Protein AF-A0A847DLS0-F1 (afdb_monomer_lite)

Sequence (180 aa):
MKKNDDFAKPKLVLGESFSVFARLATYIDCYYEATVCWNPCSEKDGFAEVRYKQAGKTLCSFYIKDGSFDAVFVLDAAERVIFEGMGESISPTLRKLYDASSIEHDAKWIKINVRGDESFADVKLMLGIKRKPNGMTMTMCGLKCGKCRAYAKNAENEQEAGSLAEIWLKNYGVQIDPTL

Structure (mmCIF, N/CA/C/O backbone):
data_AF-A0A847DLS0-F1
#
_entry.id   AF-A0A847DLS0-F1
#
loop_
_atom_site.group_PDB
_atom_site.id
_atom_site.type_symbol
_atom_site.label_atom_id
_atom_site.label_alt_id
_atom_site.label_comp_id
_atom_site.label_asym_id
_atom_site.label_entity_id
_atom_site.label_seq_id
_atom_site.pdbx_PDB_ins_code
_atom_site.Cartn_x
_atom_site.Cartn_y
_atom_site.Cartn_z
_atom_site.occupancy
_atom_site.B_iso_or_equiv
_atom_site.auth_seq_id
_atom_site.auth_comp_id
_atom_site.auth_asym_id
_atom_site.auth_atom_id
_atom_site.pdbx_PDB_model_num
ATOM 1 N N . MET A 1 1 ? 15.233 15.900 -10.805 1.00 28.69 1 MET A N 1
ATOM 2 C CA . MET A 1 1 ? 15.167 14.682 -11.639 1.00 28.69 1 MET A CA 1
ATOM 3 C C . MET A 1 1 ? 16.047 13.607 -10.996 1.00 28.69 1 MET A C 1
ATOM 5 O O . MET A 1 1 ? 17.240 13.578 -11.243 1.00 28.69 1 MET A O 1
ATOM 9 N N . LYS A 1 2 ? 15.497 12.817 -10.063 1.00 30.09 2 LYS A N 1
ATOM 10 C CA . LYS A 1 2 ? 16.154 11.660 -9.421 1.00 30.09 2 LYS A CA 1
ATOM 11 C C . LYS A 1 2 ? 15.053 10.636 -9.117 1.00 30.09 2 LYS A C 1
ATOM 13 O O . LYS A 1 2 ? 14.367 10.792 -8.117 1.00 30.09 2 LYS A O 1
ATOM 18 N N . LYS A 1 3 ? 14.774 9.715 -10.044 1.00 39.72 3 LYS A N 1
ATOM 19 C CA . LYS A 1 3 ? 13.788 8.626 -9.848 1.00 39.72 3 LYS A CA 1
ATOM 20 C C . LYS A 1 3 ? 14.150 7.301 -10.548 1.00 39.72 3 LYS A C 1
ATOM 22 O O . LYS A 1 3 ? 13.479 6.312 -10.297 1.00 39.72 3 LYS A O 1
ATOM 27 N N . ASN A 1 4 ? 15.176 7.250 -11.407 1.00 38.31 4 ASN A N 1
ATOM 28 C CA . ASN A 1 4 ? 15.393 6.076 -12.269 1.00 38.31 4 ASN A CA 1
ATOM 29 C C . ASN A 1 4 ? 16.250 4.950 -11.664 1.00 38.31 4 ASN A C 1
ATOM 31 O O . ASN A 1 4 ? 16.095 3.815 -12.102 1.00 38.31 4 ASN A O 1
ATOM 35 N N . ASP A 1 5 ? 17.090 5.208 -10.657 1.00 53.44 5 ASP A N 1
ATOM 36 C CA . ASP A 1 5 ? 17.968 4.162 -10.098 1.00 53.44 5 ASP A CA 1
ATOM 37 C C . ASP A 1 5 ? 17.300 3.291 -9.021 1.00 53.44 5 ASP A C 1
ATOM 39 O O . ASP A 1 5 ? 17.728 2.159 -8.790 1.00 53.44 5 ASP A O 1
ATOM 43 N N . ASP A 1 6 ? 16.207 3.759 -8.410 1.00 61.38 6 ASP A N 1
ATOM 44 C CA . ASP A 1 6 ? 15.579 3.073 -7.271 1.00 61.38 6 ASP A CA 1
ATOM 45 C C . ASP A 1 6 ? 14.889 1.751 -7.668 1.00 61.38 6 ASP A C 1
ATOM 47 O O . ASP A 1 6 ? 14.723 0.864 -6.835 1.00 61.38 6 ASP A O 1
ATOM 51 N N . PHE A 1 7 ? 14.528 1.570 -8.948 1.00 62.47 7 PHE A N 1
ATOM 52 C CA . PHE A 1 7 ? 13.812 0.378 -9.433 1.00 62.47 7 PHE A CA 1
ATOM 53 C C . PHE A 1 7 ? 14.688 -0.661 -10.149 1.00 62.47 7 PHE A C 1
ATOM 55 O O . PHE A 1 7 ? 14.219 -1.777 -10.382 1.00 62.47 7 PHE A O 1
ATOM 62 N N . ALA A 1 8 ? 15.947 -0.351 -10.481 1.00 67.19 8 ALA A N 1
ATOM 63 C CA . ALA A 1 8 ? 16.792 -1.245 -11.282 1.00 67.19 8 ALA A CA 1
ATOM 64 C C . ALA A 1 8 ? 17.072 -2.587 -10.578 1.00 67.19 8 ALA A C 1
ATOM 66 O O . ALA A 1 8 ? 16.925 -3.652 -11.178 1.00 67.19 8 ALA A O 1
ATOM 67 N N . LYS A 1 9 ? 17.412 -2.545 -9.284 1.00 74.75 9 LYS A N 1
ATOM 68 C CA . LYS A 1 9 ? 17.643 -3.747 -8.464 1.00 74.75 9 LYS A CA 1
ATOM 69 C C . LYS A 1 9 ? 16.345 -4.504 -8.134 1.00 74.75 9 LYS A C 1
ATOM 71 O O . LYS A 1 9 ? 16.317 -5.711 -8.361 1.00 74.75 9 LYS A O 1
ATOM 76 N N . PRO A 1 10 ? 15.256 -3.844 -7.688 1.00 78.06 10 PRO A N 1
ATOM 77 C CA . PRO A 1 10 ? 13.953 -4.491 -7.523 1.00 78.06 10 PRO A CA 1
ATOM 78 C C . PRO A 1 10 ? 13.472 -5.242 -8.761 1.00 78.06 10 PRO A C 1
ATOM 80 O O . PRO A 1 10 ? 12.974 -6.352 -8.634 1.00 78.06 10 PRO A O 1
ATOM 83 N N . LYS A 1 11 ? 13.640 -4.668 -9.959 1.00 81.94 11 LYS A N 1
ATOM 84 C CA . LYS A 1 11 ? 13.216 -5.306 -11.211 1.00 81.94 11 LYS A CA 1
ATOM 85 C C . LYS A 1 11 ? 13.904 -6.644 -11.450 1.00 81.94 11 LYS A C 1
ATOM 87 O O . LYS A 1 11 ? 13.248 -7.586 -11.881 1.00 81.94 11 LYS A O 1
ATOM 92 N N . LEU A 1 12 ? 15.202 -6.723 -11.166 1.00 86.38 12 LEU A N 1
ATOM 93 C CA . LEU A 1 12 ? 15.962 -7.959 -11.316 1.00 86.38 12 LEU A CA 1
ATOM 94 C C . LEU A 1 12 ? 15.482 -9.033 -10.332 1.00 86.38 12 LEU A C 1
ATOM 96 O O . LEU A 1 12 ? 15.276 -10.170 -10.734 1.00 86.38 12 LEU A O 1
ATOM 100 N N . VAL A 1 13 ? 15.282 -8.657 -9.068 1.00 89.50 13 VAL A N 1
ATOM 101 C CA . VAL A 1 13 ? 14.907 -9.590 -7.993 1.00 89.50 13 VAL A CA 1
ATOM 102 C C . VAL A 1 13 ? 13.454 -10.059 -8.123 1.00 89.50 13 VAL A C 1
ATOM 104 O O . VAL A 1 13 ? 13.153 -11.218 -7.875 1.00 89.50 13 VAL A O 1
ATOM 107 N N . LEU A 1 14 ? 12.539 -9.176 -8.527 1.00 92.88 14 LEU A N 1
ATOM 108 C CA . LEU A 1 14 ? 11.108 -9.484 -8.583 1.00 92.88 14 LEU A CA 1
ATOM 109 C C . LEU A 1 14 ? 10.687 -10.269 -9.828 1.00 92.88 14 LEU A C 1
ATOM 111 O O . LEU A 1 14 ? 9.617 -10.875 -9.811 1.00 92.88 14 LEU A O 1
ATOM 115 N N . GLY A 1 15 ? 11.472 -10.235 -10.909 1.00 92.94 15 GLY A N 1
ATOM 116 C CA . GLY A 1 15 ? 11.107 -10.888 -12.167 1.00 92.94 15 GLY A CA 1
ATOM 117 C C . GLY A 1 15 ? 9.718 -10.457 -12.656 1.00 92.94 15 GLY A C 1
ATOM 118 O O . GLY A 1 15 ? 9.440 -9.265 -12.804 1.00 92.94 15 GLY A O 1
ATOM 119 N N . GLU A 1 16 ? 8.824 -11.422 -12.875 1.00 91.38 16 GLU A N 1
ATOM 120 C CA . GLU A 1 16 ? 7.452 -11.187 -13.358 1.00 91.38 16 GLU A CA 1
ATOM 121 C C . GLU A 1 16 ? 6.603 -10.348 -12.382 1.00 91.38 16 GLU A C 1
ATOM 123 O O . GLU A 1 16 ? 5.834 -9.474 -12.810 1.00 91.38 16 GLU A O 1
ATOM 128 N N . SER A 1 17 ? 6.834 -10.508 -11.072 1.00 94.38 17 SER A N 1
ATOM 129 C CA . SER A 1 17 ? 6.166 -9.746 -10.006 1.00 94.38 17 SER A CA 1
ATOM 130 C C . SER A 1 17 ? 6.505 -8.253 -10.022 1.00 94.38 17 SER A C 1
ATOM 132 O O . SER A 1 17 ? 5.832 -7.449 -9.370 1.00 94.38 17 SER A O 1
ATOM 134 N N . PHE A 1 18 ? 7.533 -7.834 -10.771 1.00 93.75 18 PHE A N 1
ATOM 135 C CA . PHE A 1 18 ? 7.878 -6.418 -10.894 1.00 93.75 18 PHE A CA 1
ATOM 136 C C . PHE A 1 18 ? 6.735 -5.600 -11.504 1.00 93.75 18 PHE A C 1
ATOM 138 O O . PHE A 1 18 ? 6.539 -4.444 -11.134 1.00 93.75 18 PHE A O 1
ATOM 145 N N . SER A 1 19 ? 5.967 -6.189 -12.424 1.00 90.94 19 SER A N 1
ATOM 146 C CA . SER A 1 19 ? 4.861 -5.507 -13.104 1.00 90.94 19 SER A CA 1
ATOM 147 C C . SER A 1 19 ? 3.779 -5.042 -12.118 1.00 90.94 19 SER A C 1
ATOM 149 O O . SER A 1 19 ? 3.414 -3.862 -12.097 1.00 90.94 19 SER A O 1
ATOM 151 N N . VAL A 1 20 ? 3.322 -5.939 -11.242 1.00 94.31 20 VAL A N 1
ATOM 152 C CA . VAL A 1 20 ? 2.331 -5.639 -10.203 1.00 94.31 20 VAL A CA 1
ATOM 153 C C . VAL A 1 20 ? 2.919 -4.748 -9.104 1.00 94.31 20 VAL A C 1
ATOM 155 O O . VAL A 1 20 ? 2.258 -3.799 -8.674 1.00 94.31 20 VAL A O 1
ATOM 158 N N . PHE A 1 21 ? 4.187 -4.951 -8.724 1.00 95.50 21 PHE A N 1
ATOM 159 C CA . PHE A 1 21 ? 4.905 -4.063 -7.802 1.00 95.50 21 PHE A CA 1
ATOM 160 C C . PHE A 1 21 ? 4.939 -2.619 -8.315 1.00 95.50 21 PHE A C 1
ATOM 162 O O . PHE A 1 21 ? 4.535 -1.698 -7.606 1.00 95.50 21 PHE A O 1
ATOM 169 N N . ALA A 1 22 ? 5.362 -2.411 -9.566 1.00 91.31 22 ALA A N 1
ATOM 170 C CA . ALA A 1 22 ? 5.454 -1.090 -10.176 1.00 91.31 22 ALA A CA 1
ATOM 171 C C . ALA A 1 22 ? 4.076 -0.421 -10.272 1.00 91.31 22 ALA A C 1
ATOM 173 O O . ALA A 1 22 ? 3.952 0.775 -10.000 1.00 91.31 22 ALA A O 1
ATOM 174 N N . ARG A 1 23 ? 3.021 -1.182 -10.591 1.00 92.81 23 ARG A N 1
ATOM 175 C CA . ARG A 1 23 ? 1.642 -0.669 -10.619 1.00 92.81 23 ARG A CA 1
ATOM 176 C C . ARG A 1 23 ? 1.140 -0.269 -9.234 1.00 92.81 23 ARG A C 1
ATOM 178 O O . ARG A 1 23 ? 0.481 0.761 -9.120 1.00 92.81 23 ARG A O 1
ATOM 185 N N . LEU A 1 24 ? 1.452 -1.035 -8.189 1.00 95.31 24 LEU A N 1
ATOM 186 C CA . LEU A 1 24 ? 1.084 -0.698 -6.809 1.00 95.31 24 LEU A CA 1
ATOM 187 C C . LEU A 1 24 ? 1.876 0.497 -6.280 1.00 95.31 24 LEU A C 1
ATOM 189 O O . LEU A 1 24 ? 1.278 1.411 -5.720 1.00 95.31 24 LEU A O 1
ATOM 193 N N . ALA A 1 25 ? 3.188 0.541 -6.518 1.00 92.00 25 ALA A N 1
ATOM 194 C CA . ALA A 1 25 ? 4.022 1.696 -6.195 1.00 92.00 25 ALA A CA 1
ATOM 195 C C . ALA A 1 25 ? 3.506 2.958 -6.903 1.00 92.00 25 ALA A C 1
ATOM 197 O O . ALA A 1 25 ? 3.331 3.994 -6.268 1.00 92.00 25 ALA A O 1
ATOM 198 N N . THR A 1 26 ? 3.169 2.844 -8.193 1.00 86.81 26 THR A N 1
ATOM 199 C CA . THR A 1 26 ? 2.539 3.926 -8.962 1.00 86.81 26 THR A CA 1
ATOM 200 C C . THR A 1 26 ? 1.204 4.326 -8.350 1.00 86.81 26 THR A C 1
ATOM 202 O O . THR A 1 26 ? 0.970 5.507 -8.131 1.00 86.81 26 THR A O 1
ATOM 205 N N . TYR A 1 27 ? 0.332 3.372 -8.021 1.00 89.31 27 TYR A N 1
ATOM 206 C CA . TYR A 1 27 ? -0.954 3.656 -7.386 1.00 89.31 27 TYR A CA 1
ATOM 207 C C . TYR A 1 27 ? -0.779 4.409 -6.057 1.00 89.31 27 TYR A C 1
ATOM 209 O O . TYR A 1 27 ? -1.451 5.415 -5.832 1.00 89.31 27 TYR A O 1
ATOM 217 N N . ILE A 1 28 ? 0.162 3.992 -5.208 1.00 91.69 28 ILE A N 1
ATOM 218 C CA . ILE A 1 28 ? 0.460 4.694 -3.954 1.00 91.69 28 ILE A CA 1
ATOM 219 C C . ILE A 1 28 ? 0.959 6.113 -4.244 1.00 91.69 28 ILE A C 1
ATOM 221 O O . ILE A 1 28 ? 0.415 7.072 -3.699 1.00 91.69 28 ILE A O 1
ATOM 225 N N . ASP A 1 29 ? 1.921 6.265 -5.155 1.00 86.06 29 ASP A N 1
ATOM 226 C CA . ASP A 1 29 ? 2.424 7.574 -5.577 1.00 86.06 29 ASP A CA 1
ATOM 227 C C . ASP A 1 29 ? 1.290 8.473 -6.088 1.00 86.06 29 ASP A C 1
ATOM 229 O O . ASP A 1 29 ? 1.272 9.667 -5.806 1.00 86.06 29 ASP A O 1
ATOM 233 N N . CYS A 1 30 ? 0.324 7.933 -6.819 1.00 80.00 30 CYS A N 1
ATOM 234 C CA . CYS A 1 30 ? -0.742 8.710 -7.442 1.00 80.00 30 CYS A CA 1
ATOM 235 C C . CYS A 1 30 ? -1.817 9.158 -6.445 1.00 80.00 30 CYS A C 1
ATOM 237 O O . CYS A 1 30 ? -2.236 10.316 -6.463 1.00 80.00 30 CYS A O 1
ATOM 239 N N . TYR A 1 31 ? -2.245 8.251 -5.567 1.00 86.12 31 TYR A N 1
ATOM 240 C CA . TYR A 1 31 ? -3.429 8.443 -4.727 1.00 86.12 31 TYR A CA 1
ATOM 241 C C . TYR A 1 31 ? -3.104 8.760 -3.268 1.00 86.12 31 TYR A C 1
ATOM 243 O O . TYR A 1 31 ? -4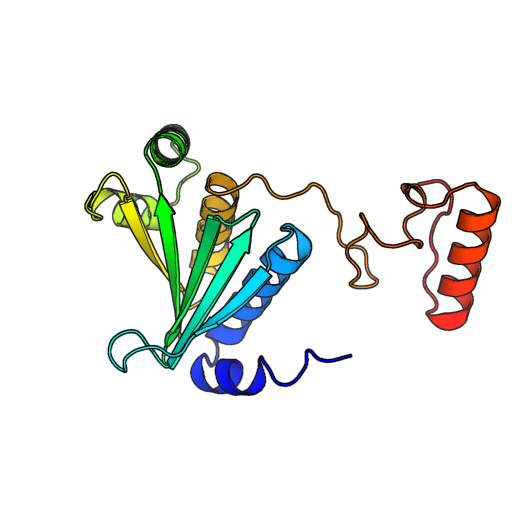.003 9.094 -2.499 1.00 86.12 31 TYR A O 1
ATOM 251 N N . TYR A 1 32 ? -1.833 8.698 -2.873 1.00 89.25 32 TYR A N 1
ATOM 252 C CA . TYR A 1 32 ? -1.407 8.948 -1.504 1.00 89.25 32 TYR A CA 1
ATOM 253 C C . TYR A 1 32 ? -0.266 9.965 -1.484 1.00 89.25 32 TYR A C 1
ATOM 255 O O . TYR A 1 32 ? 0.657 9.965 -2.302 1.00 89.25 32 TYR A O 1
ATOM 263 N N . GLU A 1 33 ? -0.305 10.860 -0.502 1.00 88.50 33 GLU A N 1
ATOM 264 C CA . GLU A 1 33 ? 0.823 11.740 -0.183 1.00 88.50 33 GLU A CA 1
ATOM 265 C C . GLU A 1 33 ? 1.808 11.015 0.735 1.00 88.50 33 GLU A C 1
ATOM 267 O O . GLU A 1 33 ? 2.163 11.494 1.812 1.00 88.50 33 GLU A O 1
ATOM 272 N N . ALA A 1 34 ? 2.200 9.812 0.321 1.00 90.19 34 ALA A N 1
ATOM 273 C CA . ALA A 1 34 ? 3.134 8.992 1.062 1.00 90.19 34 ALA A CA 1
ATOM 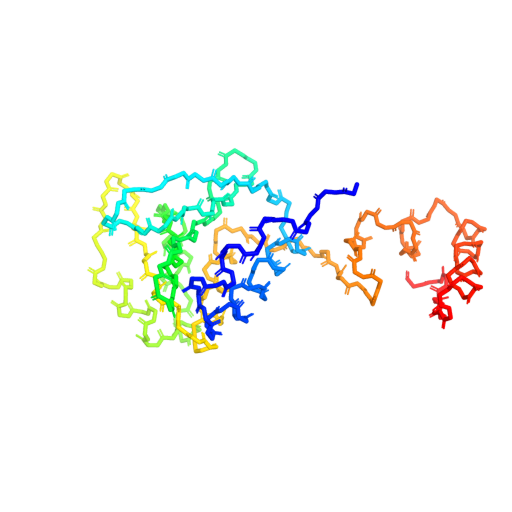274 C C . ALA A 1 34 ? 4.578 9.432 0.787 1.00 90.19 34 ALA A C 1
ATOM 276 O O . ALA A 1 34 ? 4.956 9.725 -0.349 1.00 90.19 34 ALA A O 1
ATOM 277 N N . THR A 1 35 ? 5.397 9.446 1.832 1.00 91.50 35 THR A N 1
ATOM 278 C CA . THR A 1 35 ? 6.850 9.388 1.711 1.00 91.50 35 THR A CA 1
ATOM 279 C C . THR A 1 35 ? 7.277 7.928 1.607 1.00 91.50 35 THR A C 1
ATOM 281 O O . THR A 1 35 ? 6.674 7.050 2.228 1.00 91.50 35 THR A O 1
ATOM 284 N N . VAL A 1 36 ? 8.314 7.666 0.814 1.00 92.31 36 VAL A N 1
ATOM 285 C CA . VAL A 1 36 ? 8.887 6.329 0.631 1.00 92.31 36 VAL A CA 1
ATOM 286 C C . VAL A 1 36 ? 10.262 6.262 1.287 1.00 92.31 36 VAL A C 1
ATOM 288 O O . VAL A 1 36 ? 11.067 7.186 1.158 1.00 92.31 36 VAL A O 1
ATOM 291 N N . CYS A 1 37 ? 10.528 5.172 2.000 1.00 91.06 37 CYS A N 1
ATOM 292 C CA . CYS A 1 37 ? 11.827 4.868 2.587 1.00 91.06 37 CYS A CA 1
ATOM 293 C C . CYS A 1 37 ? 12.253 3.460 2.170 1.00 91.06 37 CYS A C 1
ATOM 295 O O . CYS A 1 37 ? 11.475 2.518 2.305 1.00 91.06 37 CYS A O 1
ATOM 297 N N . TRP A 1 38 ? 13.491 3.330 1.700 1.00 92.38 38 TRP A N 1
ATOM 298 C CA . TRP A 1 38 ? 14.121 2.047 1.410 1.00 92.38 38 TRP A CA 1
ATOM 299 C C . TRP A 1 38 ? 14.993 1.656 2.594 1.00 92.38 38 TRP A C 1
ATOM 301 O O . TRP A 1 38 ? 15.955 2.359 2.906 1.00 92.38 38 TRP A O 1
ATOM 311 N N . ASN A 1 39 ? 14.653 0.553 3.251 1.00 89.94 39 ASN A N 1
ATOM 312 C CA . ASN A 1 39 ? 15.410 0.032 4.379 1.00 89.94 39 ASN A CA 1
ATOM 313 C C . ASN A 1 39 ? 16.074 -1.295 3.989 1.00 89.94 39 ASN A C 1
ATOM 315 O O . ASN A 1 39 ? 15.465 -2.097 3.273 1.00 89.94 39 ASN A O 1
ATOM 319 N N . PRO A 1 40 ? 17.296 -1.563 4.474 1.00 87.12 40 PRO A N 1
ATOM 320 C CA . PRO A 1 40 ? 17.862 -2.901 4.394 1.00 87.12 40 PRO A CA 1
ATOM 321 C C . PRO A 1 40 ? 17.022 -3.878 5.228 1.00 87.12 40 PRO A C 1
ATOM 323 O O . PRO A 1 40 ? 16.431 -3.502 6.244 1.00 87.12 40 PRO A O 1
ATOM 326 N N . CYS A 1 41 ? 16.994 -5.140 4.812 1.00 82.81 41 CYS A N 1
ATOM 327 C CA . CYS A 1 41 ? 16.351 -6.227 5.545 1.00 82.81 41 CYS A CA 1
ATOM 328 C C . CYS A 1 41 ? 17.356 -7.312 5.919 1.00 82.81 41 CYS A C 1
ATOM 330 O O . CYS A 1 41 ? 18.448 -7.389 5.359 1.00 82.81 41 CYS A O 1
ATOM 332 N N . SER A 1 42 ? 16.970 -8.154 6.879 1.00 81.31 42 SER A N 1
ATOM 333 C CA . SER A 1 42 ? 17.673 -9.412 7.109 1.00 81.31 42 SER A CA 1
ATOM 334 C C . SER A 1 42 ? 17.457 -10.347 5.913 1.00 81.31 42 SER A C 1
ATOM 336 O O . SER A 1 42 ? 16.408 -10.283 5.269 1.00 81.31 42 SER A O 1
ATOM 338 N N . GLU A 1 43 ? 18.389 -11.270 5.658 1.00 73.50 43 GLU A N 1
ATOM 339 C CA . GLU A 1 43 ? 18.230 -12.280 4.594 1.00 73.50 43 GLU A CA 1
ATOM 340 C C . GLU A 1 43 ? 16.926 -13.086 4.731 1.00 73.50 43 GLU A C 1
ATOM 342 O O . GLU A 1 43 ? 16.348 -13.518 3.737 1.00 73.50 43 GLU A O 1
ATOM 347 N N . LYS A 1 44 ? 16.422 -13.242 5.963 1.00 79.31 44 LYS A N 1
ATOM 348 C CA . LYS A 1 44 ? 15.157 -13.927 6.259 1.00 79.31 44 LYS A CA 1
ATOM 349 C C . LYS A 1 44 ? 13.930 -13.147 5.772 1.00 79.31 44 LYS A C 1
ATOM 351 O O . LYS A 1 44 ? 12.931 -13.753 5.380 1.00 79.31 44 LYS A O 1
ATOM 356 N N . ASP A 1 45 ? 13.983 -11.820 5.825 1.00 79.38 45 ASP A N 1
ATOM 357 C CA . ASP A 1 45 ? 12.846 -10.951 5.502 1.00 79.38 45 ASP A CA 1
ATOM 358 C C . ASP A 1 45 ? 12.829 -10.534 4.029 1.00 79.38 45 ASP A C 1
ATOM 360 O O . ASP A 1 45 ? 11.758 -10.262 3.483 1.00 79.38 45 ASP A O 1
ATOM 364 N N . GLY A 1 46 ? 13.990 -10.553 3.372 1.00 85.69 46 GLY A N 1
ATOM 365 C CA . GLY A 1 46 ? 14.139 -10.312 1.942 1.00 85.69 46 GLY A CA 1
ATOM 366 C C . GLY A 1 46 ? 15.318 -9.400 1.620 1.00 85.69 46 GLY A C 1
ATOM 367 O O . GLY A 1 46 ? 16.165 -9.107 2.458 1.00 85.69 46 GLY A O 1
ATOM 368 N N . PHE A 1 47 ? 15.357 -8.927 0.380 1.00 87.44 47 PHE A N 1
ATOM 369 C CA . PHE A 1 47 ? 16.415 -8.055 -0.119 1.00 87.44 47 PHE A CA 1
ATOM 370 C C . PHE A 1 47 ? 16.328 -6.636 0.463 1.00 87.44 47 PHE A C 1
ATOM 372 O O . PHE A 1 47 ? 17.336 -6.045 0.847 1.00 87.44 47 PHE A O 1
ATOM 379 N N . ALA A 1 48 ? 15.120 -6.073 0.511 1.00 91.94 48 ALA A N 1
ATOM 380 C CA . ALA A 1 48 ? 14.873 -4.724 1.007 1.00 91.94 48 ALA A CA 1
ATOM 381 C C . ALA A 1 48 ? 13.410 -4.550 1.422 1.00 91.94 48 ALA A C 1
ATOM 383 O O . ALA A 1 48 ? 12.517 -5.211 0.886 1.00 91.94 48 ALA A O 1
ATOM 384 N N . GLU A 1 49 ? 13.165 -3.596 2.314 1.00 94.31 49 GLU A N 1
ATOM 385 C CA . GLU A 1 49 ? 11.831 -3.107 2.647 1.00 94.31 49 GLU A CA 1
ATOM 386 C C . GLU A 1 49 ? 11.616 -1.742 1.995 1.00 94.31 49 GLU A C 1
ATOM 388 O O . GLU A 1 49 ? 12.369 -0.794 2.228 1.00 94.31 49 GLU A O 1
ATOM 393 N N . VAL A 1 50 ? 10.528 -1.620 1.242 1.00 95.06 50 VAL A N 1
ATOM 394 C CA . VAL A 1 50 ? 9.999 -0.347 0.758 1.00 95.06 50 VAL A CA 1
ATOM 395 C C . VAL A 1 50 ? 8.846 0.057 1.659 1.00 95.06 50 VAL A C 1
ATOM 397 O O . VAL A 1 50 ? 7.747 -0.493 1.574 1.00 95.06 50 VAL A O 1
ATOM 400 N N . ARG A 1 51 ? 9.093 1.008 2.555 1.00 95.88 51 ARG A N 1
ATOM 401 C CA . ARG A 1 51 ? 8.107 1.478 3.527 1.00 95.88 51 ARG A CA 1
ATOM 402 C C . ARG A 1 51 ? 7.461 2.770 3.050 1.00 95.88 51 ARG A C 1
ATOM 404 O O . ARG A 1 51 ? 8.150 3.766 2.834 1.00 95.88 51 ARG A O 1
ATOM 411 N N . TYR A 1 52 ? 6.135 2.774 2.977 1.00 96.44 52 TYR A N 1
ATOM 412 C CA . TYR A 1 52 ? 5.334 3.953 2.662 1.00 96.44 52 TYR A CA 1
ATOM 413 C C . TYR A 1 52 ? 4.747 4.536 3.945 1.00 96.44 52 TYR A C 1
ATOM 415 O O . TYR A 1 52 ? 4.096 3.830 4.720 1.00 96.44 52 TYR A O 1
ATOM 423 N N . LYS A 1 53 ? 4.959 5.832 4.184 1.00 95.19 53 LYS A N 1
ATOM 424 C CA . LYS A 1 53 ? 4.442 6.538 5.363 1.00 95.19 53 LYS A CA 1
ATOM 425 C C . LYS A 1 53 ? 3.646 7.763 4.950 1.00 95.19 53 LYS A C 1
ATOM 427 O O . LYS A 1 53 ? 4.066 8.504 4.076 1.00 95.19 53 LYS A O 1
ATOM 432 N N . GLN A 1 54 ? 2.536 8.028 5.621 1.00 92.88 54 GLN A N 1
ATOM 433 C CA . GLN A 1 54 ? 1.753 9.245 5.422 1.00 92.88 54 GLN A CA 1
ATOM 434 C C . GLN A 1 54 ? 1.399 9.843 6.782 1.00 92.88 54 GLN A C 1
ATOM 436 O O . GLN A 1 54 ? 0.954 9.133 7.683 1.00 92.88 54 GLN A O 1
ATOM 441 N N . ALA A 1 55 ? 1.630 11.151 6.944 1.00 89.50 55 ALA A N 1
ATOM 442 C CA . ALA A 1 55 ? 1.395 11.874 8.199 1.00 89.50 55 ALA A CA 1
ATOM 443 C C . ALA A 1 55 ? 2.021 11.182 9.435 1.00 89.50 55 ALA A C 1
ATOM 445 O O . ALA A 1 55 ? 1.387 11.023 10.474 1.00 89.50 55 ALA A O 1
ATOM 446 N N . GLY A 1 56 ? 3.263 10.705 9.301 1.00 87.88 56 GLY A N 1
ATOM 447 C CA . GLY A 1 56 ? 4.012 10.045 10.378 1.00 87.88 56 GLY A CA 1
ATOM 448 C C . GLY A 1 56 ? 3.667 8.569 10.620 1.00 87.88 56 GLY A C 1
ATOM 449 O O . GLY A 1 56 ? 4.489 7.857 11.201 1.00 87.88 56 GLY A O 1
ATOM 450 N N . LYS A 1 57 ? 2.529 8.076 10.115 1.00 91.44 57 LYS A N 1
ATOM 451 C CA . LYS A 1 57 ? 2.086 6.678 10.254 1.00 91.44 57 LYS A CA 1
ATOM 452 C C . LYS A 1 57 ? 2.476 5.834 9.042 1.00 91.44 57 LYS A C 1
ATOM 454 O O . LYS A 1 57 ? 2.569 6.346 7.928 1.00 91.44 57 LYS A O 1
ATOM 459 N N . THR A 1 58 ? 2.703 4.540 9.250 1.00 95.00 58 THR A N 1
ATOM 460 C CA . THR A 1 58 ? 2.955 3.593 8.152 1.00 95.00 58 THR A CA 1
ATOM 461 C C . THR A 1 58 ? 1.653 3.294 7.415 1.00 95.00 58 THR A C 1
ATOM 463 O O . THR A 1 58 ? 0.666 2.895 8.033 1.00 95.00 58 THR A O 1
ATOM 466 N N . LEU A 1 59 ? 1.668 3.489 6.096 1.00 96.25 59 LEU A N 1
ATOM 467 C CA . LEU A 1 59 ? 0.592 3.105 5.190 1.00 96.25 59 LEU A CA 1
ATOM 468 C C . LEU A 1 59 ? 0.706 1.606 4.876 1.00 96.25 59 LEU A C 1
ATOM 470 O O . LEU A 1 59 ? -0.205 0.848 5.182 1.00 96.25 59 LEU A O 1
ATOM 474 N N . CYS A 1 60 ? 1.851 1.175 4.347 1.00 97.69 60 CYS A N 1
ATOM 475 C CA . CYS A 1 60 ? 2.198 -0.231 4.131 1.00 97.69 60 CYS A CA 1
ATOM 476 C C . CYS A 1 60 ? 3.718 -0.397 3.975 1.00 97.69 60 CYS A C 1
ATOM 478 O O . CYS A 1 60 ? 4.437 0.584 3.754 1.00 97.69 60 CYS A O 1
ATOM 480 N N . SER A 1 61 ? 4.189 -1.640 4.037 1.00 97.19 61 SER A N 1
ATOM 481 C CA . SER A 1 61 ? 5.570 -2.013 3.711 1.00 97.19 61 SER A CA 1
ATOM 482 C C . SER A 1 61 ? 5.588 -3.118 2.663 1.00 97.19 61 SER A C 1
ATOM 484 O O . SER A 1 61 ? 4.854 -4.094 2.797 1.00 97.19 61 SER A O 1
ATOM 486 N N . PHE A 1 62 ? 6.427 -2.985 1.636 1.00 97.00 62 PHE A N 1
ATOM 487 C CA . PHE A 1 62 ? 6.688 -4.038 0.655 1.00 97.00 62 PHE A CA 1
ATOM 488 C C . PHE A 1 62 ? 8.062 -4.648 0.916 1.00 97.00 62 PHE A C 1
ATOM 490 O O . PHE A 1 62 ? 9.076 -3.970 0.769 1.00 97.00 62 PHE A O 1
ATOM 497 N N . TYR A 1 63 ? 8.100 -5.923 1.294 1.00 95.94 63 TYR A N 1
ATOM 498 C CA . TYR A 1 63 ? 9.344 -6.668 1.485 1.00 95.94 63 TYR A CA 1
ATOM 499 C C . TYR A 1 63 ? 9.683 -7.420 0.203 1.00 95.94 63 TYR A C 1
ATOM 501 O O . TYR A 1 63 ? 8.992 -8.372 -0.162 1.00 95.94 63 TYR A O 1
ATOM 509 N N . ILE A 1 64 ? 10.726 -6.968 -0.489 1.00 94.94 64 ILE A N 1
ATOM 510 C CA . ILE A 1 64 ? 11.156 -7.509 -1.779 1.00 94.94 64 ILE A CA 1
ATOM 511 C C . ILE A 1 64 ? 11.865 -8.840 -1.560 1.00 94.94 64 ILE A C 1
ATOM 513 O O . ILE A 1 64 ? 12.817 -8.921 -0.782 1.00 94.94 64 ILE A O 1
ATOM 517 N N . LYS A 1 65 ? 11.430 -9.869 -2.282 1.00 93.38 65 LYS A N 1
ATOM 518 C CA . LYS A 1 65 ? 11.973 -11.226 -2.240 1.00 93.38 65 LYS A CA 1
ATOM 519 C C . LYS A 1 65 ? 12.213 -11.733 -3.656 1.00 93.38 65 LYS A C 1
ATOM 521 O O . LYS A 1 65 ? 11.759 -11.131 -4.625 1.00 93.38 65 LYS A O 1
ATOM 526 N N . ASP A 1 66 ? 12.921 -12.848 -3.765 1.00 93.06 66 ASP A N 1
ATOM 527 C CA . ASP A 1 66 ? 13.151 -13.484 -5.057 1.00 93.06 66 ASP A CA 1
ATOM 528 C C . ASP A 1 66 ? 11.814 -13.890 -5.704 1.00 93.06 66 ASP A C 1
ATOM 530 O O . ASP A 1 66 ? 10.997 -14.597 -5.103 1.00 93.06 66 ASP A O 1
ATOM 534 N N . GLY A 1 67 ? 11.546 -13.338 -6.887 1.00 95.06 67 GLY A N 1
ATOM 535 C CA . GLY A 1 67 ? 10.339 -13.566 -7.682 1.00 95.06 67 GLY A CA 1
ATOM 536 C C . GLY A 1 67 ? 9.017 -13.048 -7.097 1.00 95.06 67 GLY A C 1
ATOM 537 O O . GLY A 1 67 ? 7.975 -13.280 -7.704 1.00 95.06 67 GLY A O 1
ATOM 538 N N . SER A 1 68 ? 8.996 -12.383 -5.935 1.00 96.44 68 SER A N 1
ATOM 539 C CA . SER A 1 68 ? 7.754 -11.938 -5.270 1.00 96.44 68 SER A CA 1
ATOM 540 C C . SER A 1 68 ? 8.001 -10.842 -4.233 1.00 96.44 68 SER A C 1
ATOM 542 O O . SER A 1 68 ? 9.139 -10.527 -3.897 1.00 96.44 68 SER A O 1
ATOM 544 N N . PHE A 1 69 ? 6.948 -10.260 -3.667 1.00 96.88 69 PHE A N 1
ATOM 545 C CA . PHE A 1 69 ? 7.095 -9.415 -2.481 1.00 96.88 69 PHE A CA 1
ATOM 546 C C . PHE A 1 69 ? 5.953 -9.623 -1.501 1.00 96.88 69 PHE A C 1
ATOM 548 O O . PHE A 1 69 ? 4.833 -9.950 -1.884 1.00 96.88 69 PHE A O 1
ATOM 555 N N . ASP A 1 70 ? 6.232 -9.395 -0.223 1.00 97.44 70 ASP A N 1
ATOM 556 C CA . ASP A 1 70 ? 5.195 -9.379 0.800 1.00 97.44 70 ASP A CA 1
ATOM 557 C C . ASP A 1 70 ? 4.691 -7.948 0.992 1.00 97.44 70 ASP A C 1
ATOM 559 O O . ASP A 1 70 ? 5.444 -7.074 1.430 1.00 97.44 70 ASP A O 1
ATOM 563 N N . ALA A 1 71 ? 3.412 -7.710 0.705 1.00 98.00 71 ALA A N 1
ATOM 564 C CA . ALA A 1 71 ? 2.717 -6.495 1.099 1.00 98.00 71 ALA A CA 1
ATOM 565 C C . ALA A 1 71 ? 2.198 -6.644 2.533 1.00 98.00 71 ALA A C 1
ATOM 567 O O . ALA A 1 71 ? 1.333 -7.475 2.816 1.00 98.00 71 ALA A O 1
ATOM 568 N N . VAL A 1 72 ? 2.753 -5.847 3.445 1.00 97.25 72 VAL A N 1
ATOM 569 C CA . VAL A 1 72 ? 2.475 -5.915 4.880 1.00 97.25 72 VAL A CA 1
ATOM 570 C C . VAL A 1 72 ? 1.676 -4.700 5.332 1.00 97.25 72 VAL A C 1
ATOM 572 O O . VAL A 1 72 ? 2.052 -3.549 5.081 1.00 97.25 72 VAL A O 1
ATOM 575 N N . PHE A 1 73 ? 0.593 -4.984 6.049 1.00 97.56 73 PHE A N 1
ATOM 576 C CA . PHE A 1 73 ? -0.307 -4.016 6.656 1.00 97.56 73 PHE A CA 1
ATOM 577 C C . PHE A 1 73 ? -0.422 -4.287 8.149 1.00 97.56 73 PHE A C 1
ATOM 579 O O . PHE A 1 73 ? -0.586 -5.426 8.573 1.00 97.56 73 PHE A O 1
ATOM 586 N N . VAL A 1 74 ? -0.366 -3.225 8.943 1.00 96.06 74 VAL A N 1
ATOM 587 C CA . VAL A 1 74 ? -0.543 -3.288 10.394 1.00 96.06 74 VAL A CA 1
ATOM 588 C C . VAL A 1 74 ? -1.845 -2.572 10.712 1.00 96.06 74 VAL A C 1
ATOM 590 O O . VAL A 1 74 ? -1.915 -1.352 10.539 1.00 96.06 74 VAL A O 1
ATOM 593 N N . LEU A 1 75 ? -2.873 -3.336 11.084 1.00 96.25 75 LEU A N 1
ATOM 594 C CA . LEU A 1 75 ? -4.213 -2.824 11.360 1.00 96.25 75 LEU A CA 1
ATOM 595 C C . LEU A 1 75 ? -4.403 -2.570 12.853 1.00 96.25 75 LEU A C 1
ATOM 597 O O . LEU A 1 75 ? -4.235 -3.488 13.661 1.00 96.25 75 LEU A O 1
ATOM 601 N N . ASP A 1 76 ? -4.787 -1.350 13.210 1.00 94.88 76 ASP A N 1
ATOM 602 C CA . ASP A 1 76 ? -5.226 -1.025 14.569 1.00 94.88 76 ASP A CA 1
ATOM 603 C C . ASP A 1 76 ? -6.673 -1.489 14.837 1.00 94.88 76 ASP A C 1
ATOM 605 O O . ASP A 1 76 ? -7.316 -2.132 14.005 1.00 94.88 76 ASP A O 1
ATOM 609 N N . ALA A 1 77 ? -7.195 -1.224 16.037 1.00 94.62 77 ALA A N 1
ATOM 610 C CA . ALA A 1 77 ? -8.554 -1.621 16.403 1.00 94.62 77 ALA A CA 1
ATOM 611 C C . ALA A 1 77 ? -9.638 -1.000 15.501 1.00 94.62 77 ALA A C 1
ATOM 613 O O . ALA A 1 77 ? -10.591 -1.687 15.140 1.00 94.62 77 ALA A O 1
ATOM 614 N N . ALA A 1 78 ? -9.497 0.269 15.105 1.00 94.56 78 ALA A N 1
ATOM 615 C CA . ALA A 1 78 ? -10.489 0.947 14.273 1.00 94.56 78 ALA A CA 1
ATOM 616 C C . ALA A 1 78 ? -10.447 0.436 12.825 1.00 94.56 78 ALA A C 1
ATOM 618 O O . ALA A 1 78 ? -11.485 0.196 12.211 1.00 94.56 78 ALA A O 1
ATOM 619 N N . GLU A 1 79 ? -9.247 0.209 12.293 1.00 96.19 79 GLU A N 1
ATOM 620 C CA . GLU A 1 79 ? -9.041 -0.342 10.953 1.00 96.19 79 GLU A CA 1
ATOM 621 C C . GLU A 1 79 ? -9.562 -1.783 10.837 1.00 96.19 79 GLU A C 1
ATOM 623 O O . GLU A 1 79 ? -10.113 -2.159 9.801 1.00 96.19 79 GLU A O 1
ATOM 628 N N . ARG A 1 80 ? -9.457 -2.577 11.910 1.00 95.69 80 ARG A N 1
ATOM 629 C CA . ARG A 1 80 ? -10.048 -3.921 11.982 1.00 95.69 80 ARG A CA 1
ATOM 630 C C . ARG A 1 80 ? -11.572 -3.902 11.927 1.00 95.69 80 ARG A C 1
ATOM 632 O O . ARG A 1 80 ? -12.142 -4.684 11.175 1.00 95.69 80 ARG A O 1
ATOM 639 N N . VAL A 1 81 ? -12.220 -2.976 12.636 1.00 96.06 81 VAL A N 1
ATOM 640 C CA . VAL A 1 81 ? -13.684 -2.804 12.559 1.00 96.06 81 VAL A CA 1
ATOM 641 C C . VAL A 1 81 ? -14.118 -2.477 11.128 1.00 96.06 81 VAL A C 1
ATOM 643 O O . VAL A 1 81 ? -15.103 -3.031 10.643 1.00 96.06 81 VAL A O 1
ATOM 646 N N . ILE A 1 82 ? -13.362 -1.623 10.425 1.00 96.19 82 ILE A N 1
ATOM 647 C CA . ILE A 1 82 ? -13.622 -1.326 9.009 1.00 96.19 82 ILE A CA 1
ATOM 648 C C . ILE A 1 82 ? -13.492 -2.601 8.175 1.00 96.19 82 ILE A C 1
ATOM 650 O O . ILE A 1 82 ? -14.424 -2.913 7.442 1.00 96.19 82 ILE A O 1
ATOM 654 N N . PHE A 1 83 ? -12.382 -3.340 8.307 1.00 96.25 83 PHE A N 1
ATOM 655 C CA . PHE A 1 83 ? -12.149 -4.591 7.578 1.00 96.25 83 PHE A CA 1
ATOM 656 C C . PHE A 1 83 ? -13.293 -5.592 7.800 1.00 96.25 83 PHE A C 1
ATOM 658 O O . PHE A 1 83 ? -13.900 -6.078 6.850 1.00 96.25 83 PHE A O 1
ATOM 665 N N . GLU A 1 84 ? -13.639 -5.867 9.055 1.00 94.88 84 GLU A N 1
ATOM 666 C CA . GLU A 1 84 ? -14.665 -6.846 9.426 1.00 94.88 84 GLU A CA 1
ATOM 667 C C . GLU A 1 84 ? -16.056 -6.468 8.890 1.00 94.88 84 GLU A C 1
ATOM 669 O O . GLU A 1 84 ? -16.822 -7.350 8.495 1.00 94.88 84 GLU A O 1
ATOM 674 N N . GLY A 1 85 ? -16.346 -5.167 8.777 1.00 95.31 85 GLY A N 1
ATOM 675 C CA . GLY A 1 85 ? -17.584 -4.644 8.201 1.00 95.31 85 GLY A CA 1
ATOM 676 C C . GLY A 1 85 ? -17.708 -4.754 6.674 1.00 95.31 85 GLY A C 1
ATOM 677 O O . GLY A 1 85 ? -18.800 -4.546 6.152 1.00 95.31 85 GLY A O 1
ATOM 678 N N . MET A 1 86 ? -16.640 -5.087 5.934 1.00 91.50 86 MET A N 1
ATOM 679 C CA . MET A 1 86 ? -16.671 -5.110 4.457 1.00 91.50 86 MET A CA 1
ATOM 680 C C . MET A 1 86 ? -17.360 -6.347 3.852 1.00 91.50 86 MET A C 1
ATOM 682 O O . MET A 1 86 ? -17.673 -6.343 2.658 1.00 91.50 86 MET A O 1
ATOM 686 N N . GLY A 1 87 ? -17.607 -7.399 4.641 1.00 90.00 87 GLY A N 1
ATOM 687 C CA . GLY A 1 87 ? -18.371 -8.578 4.212 1.00 90.00 87 GLY A CA 1
ATOM 688 C C . GLY A 1 87 ? -17.846 -9.220 2.918 1.00 90.00 87 GLY A C 1
ATOM 689 O O . GLY A 1 87 ? -16.677 -9.593 2.836 1.00 90.00 87 GLY A O 1
ATOM 690 N N . GLU A 1 88 ? -18.717 -9.330 1.909 1.00 88.06 88 GLU A N 1
ATOM 691 C CA . GLU A 1 88 ? -18.436 -9.956 0.603 1.00 88.06 88 GLU A CA 1
ATOM 692 C C . GLU A 1 88 ? -17.460 -9.165 -0.284 1.00 88.06 88 GLU A C 1
ATOM 694 O O . GLU A 1 88 ? -16.989 -9.683 -1.293 1.00 88.06 88 GLU A O 1
ATOM 699 N N . SER A 1 89 ? -17.110 -7.927 0.086 1.00 88.31 89 SER A N 1
ATOM 700 C CA . SER A 1 89 ? -16.105 -7.145 -0.655 1.00 88.31 89 SER A CA 1
ATOM 701 C C . SER A 1 89 ? -14.676 -7.666 -0.453 1.00 88.31 89 SER A C 1
ATOM 703 O O . SER A 1 89 ? -13.768 -7.252 -1.171 1.00 88.31 89 SER A O 1
ATOM 705 N N . ILE A 1 90 ? -14.456 -8.540 0.536 1.00 92.62 90 ILE A N 1
ATOM 706 C CA . ILE A 1 90 ? -13.150 -9.132 0.841 1.00 92.62 90 ILE A CA 1
ATOM 707 C C . ILE A 1 90 ? -13.005 -10.451 0.085 1.00 92.62 90 ILE A C 1
ATOM 709 O O . ILE A 1 90 ? -13.866 -11.328 0.181 1.00 92.62 90 ILE A O 1
ATOM 713 N N . SER A 1 91 ? -11.881 -10.634 -0.612 1.00 94.69 91 SER A N 1
ATOM 714 C CA . SER A 1 91 ? -11.598 -11.905 -1.277 1.00 94.69 91 SER A CA 1
ATOM 715 C C . SER A 1 91 ? -11.495 -13.060 -0.261 1.00 94.69 91 SER A C 1
ATOM 717 O O . SER A 1 91 ? -11.004 -12.872 0.860 1.00 94.69 91 SER A O 1
ATOM 719 N N . PRO A 1 92 ? -11.874 -14.299 -0.630 1.00 95.12 92 PRO A N 1
ATOM 720 C CA . PRO A 1 92 ? -11.707 -15.452 0.256 1.00 95.12 92 PRO A CA 1
ATOM 721 C C . PRO A 1 92 ? -10.255 -15.657 0.710 1.00 95.12 92 PRO A C 1
ATOM 723 O O . PRO A 1 92 ? -10.011 -16.118 1.824 1.00 95.12 92 PRO A O 1
ATOM 726 N N . THR A 1 93 ? -9.286 -15.307 -0.139 1.00 94.75 93 THR A N 1
ATOM 727 C CA . THR A 1 93 ? -7.854 -15.402 0.169 1.00 94.75 93 THR A CA 1
ATOM 728 C C . THR A 1 93 ? -7.454 -14.396 1.244 1.00 94.75 93 THR A C 1
ATOM 730 O O . THR A 1 93 ? -6.863 -14.787 2.251 1.00 94.75 93 THR A O 1
ATOM 733 N N . LEU A 1 94 ? -7.827 -13.123 1.084 1.00 95.75 94 LEU A N 1
ATOM 734 C CA . LEU A 1 94 ? -7.526 -12.077 2.061 1.00 95.75 94 LEU A CA 1
ATOM 735 C C . LEU A 1 94 ? -8.239 -12.323 3.395 1.00 95.75 94 LEU A C 1
ATOM 737 O O . LEU A 1 94 ? -7.640 -12.134 4.453 1.00 95.75 94 LEU A O 1
ATOM 741 N N . ARG A 1 95 ? -9.485 -12.813 3.360 1.00 96.12 95 ARG A N 1
ATOM 742 C CA . ARG A 1 95 ? -10.228 -13.208 4.564 1.00 96.12 95 ARG A CA 1
ATOM 743 C C . ARG A 1 95 ? -9.498 -14.300 5.341 1.00 96.12 95 ARG A C 1
ATOM 745 O O . ARG A 1 95 ? -9.269 -14.134 6.532 1.00 96.12 95 ARG A O 1
ATOM 752 N N . LYS A 1 96 ? -9.050 -15.364 4.665 1.00 95.94 96 LYS A N 1
ATOM 753 C CA . LYS A 1 96 ? -8.270 -16.439 5.302 1.00 95.94 96 LYS A CA 1
ATOM 754 C C . LYS A 1 96 ? -6.966 -15.928 5.915 1.00 95.94 96 LYS A C 1
ATOM 756 O O . LYS A 1 96 ? -6.628 -16.335 7.022 1.00 95.94 96 LYS A O 1
ATOM 761 N N . LEU A 1 97 ? -6.248 -15.037 5.223 1.00 96.19 97 LEU A N 1
ATOM 762 C CA . LEU A 1 97 ? -5.034 -14.412 5.763 1.00 96.19 97 LEU A CA 1
ATOM 763 C C . LEU A 1 97 ? -5.340 -13.596 7.021 1.00 96.19 97 LEU A C 1
ATOM 765 O O . LEU A 1 97 ? -4.610 -13.695 8.006 1.00 96.19 97 LEU A O 1
ATOM 769 N N . TYR A 1 98 ? -6.427 -12.822 7.004 1.00 96.00 98 TYR A N 1
ATOM 770 C CA . TYR A 1 98 ? -6.878 -12.081 8.174 1.00 96.00 98 TYR A CA 1
ATOM 771 C C . TYR A 1 98 ? -7.207 -13.022 9.329 1.00 96.00 98 TYR A C 1
ATOM 773 O O . TYR A 1 98 ? -6.642 -12.871 10.407 1.00 96.00 98 TYR A O 1
ATOM 781 N N . ASP A 1 99 ? -8.049 -14.027 9.119 1.00 94.44 99 ASP A N 1
ATOM 782 C CA . ASP A 1 99 ? -8.495 -14.935 10.179 1.00 94.44 99 ASP A CA 1
ATOM 783 C C . ASP A 1 99 ? -7.333 -15.737 10.792 1.00 94.44 99 ASP A C 1
ATOM 785 O O . ASP A 1 99 ? -7.310 -15.955 12.002 1.00 94.44 99 ASP A O 1
ATOM 789 N N . ALA A 1 100 ? -6.327 -16.098 9.988 1.00 94.69 100 ALA A N 1
ATOM 790 C CA . ALA A 1 100 ? -5.130 -16.807 10.445 1.00 94.69 100 ALA A CA 1
ATOM 791 C C . ALA A 1 100 ? -4.111 -15.923 11.192 1.00 94.69 100 ALA A C 1
ATOM 793 O O . ALA A 1 100 ? -3.214 -16.450 11.849 1.00 94.69 100 ALA A O 1
ATOM 794 N N . SER A 1 101 ? -4.207 -14.594 11.082 1.00 92.31 101 SER A N 1
ATOM 795 C CA . SER A 1 101 ? -3.236 -13.674 11.688 1.00 92.31 101 SER A CA 1
ATOM 796 C C . SER A 1 101 ? -3.577 -13.366 13.151 1.00 92.31 101 SER A C 1
ATOM 798 O O . SER A 1 101 ? -4.730 -13.073 13.486 1.00 92.31 101 SER A O 1
ATOM 800 N N . SER A 1 102 ? -2.569 -13.372 14.024 1.00 88.88 102 SER A N 1
ATOM 801 C CA . SER A 1 102 ? -2.694 -13.001 15.439 1.00 88.88 102 SER A CA 1
ATOM 802 C C . SER A 1 102 ? -2.743 -11.483 15.644 1.00 88.88 102 SER A C 1
ATOM 804 O O . SER A 1 102 ? -2.265 -10.696 14.823 1.00 88.88 102 SER A O 1
ATOM 806 N N . ILE A 1 103 ? -3.341 -11.066 16.763 1.00 90.25 103 ILE A N 1
ATOM 807 C CA . ILE A 1 103 ? -3.235 -9.694 17.268 1.00 90.25 103 ILE A CA 1
ATOM 808 C C . ILE A 1 103 ? -2.053 -9.660 18.234 1.00 90.25 103 ILE A C 1
ATOM 810 O O . ILE A 1 103 ? -2.030 -10.407 19.211 1.00 90.25 103 ILE A O 1
ATOM 814 N N . GLU A 1 104 ? -1.099 -8.778 17.973 1.00 84.94 104 GLU A N 1
ATOM 815 C CA . GLU A 1 104 ? 0.071 -8.535 18.809 1.00 84.94 104 GLU A CA 1
ATOM 816 C C . GLU A 1 104 ? 0.109 -7.050 19.166 1.00 84.94 104 GLU A C 1
ATOM 818 O O . GLU A 1 104 ? 0.041 -6.197 18.283 1.00 84.94 104 GLU A O 1
ATOM 823 N N . HIS A 1 105 ? 0.204 -6.726 20.458 1.00 79.12 105 HIS A N 1
ATOM 824 C CA . HIS A 1 105 ? 0.264 -5.338 20.941 1.00 79.12 105 HIS A CA 1
ATOM 825 C C . HIS A 1 105 ? -0.814 -4.424 20.314 1.00 79.12 105 HIS A C 1
ATOM 827 O O . HIS A 1 105 ? -0.511 -3.358 19.783 1.00 79.12 105 HIS A O 1
ATOM 833 N N . ASP A 1 106 ? -2.072 -4.884 20.333 1.00 83.00 106 ASP A N 1
ATOM 834 C CA . ASP A 1 106 ? -3.268 -4.226 19.768 1.00 83.00 106 ASP A CA 1
ATOM 835 C C . ASP A 1 106 ? -3.297 -4.022 18.247 1.00 83.00 106 ASP A C 1
ATOM 837 O O . ASP A 1 106 ? -4.275 -3.489 17.702 1.00 83.00 106 ASP A O 1
ATOM 841 N N . ALA A 1 107 ? -2.284 -4.522 17.547 1.00 90.00 107 ALA A N 1
ATOM 842 C CA . ALA A 1 107 ? -2.186 -4.459 16.106 1.00 90.00 107 ALA A CA 1
ATOM 843 C C . ALA A 1 107 ? -2.254 -5.851 15.476 1.00 90.00 107 ALA A C 1
ATOM 845 O O . ALA A 1 107 ? -1.734 -6.834 16.002 1.00 90.00 107 ALA A O 1
ATOM 846 N N . LYS A 1 108 ? -2.885 -5.940 14.309 1.00 94.75 108 LYS A N 1
ATOM 847 C CA . LYS A 1 108 ? -2.959 -7.178 13.534 1.00 94.75 108 LYS A CA 1
ATOM 848 C C . LYS A 1 108 ? -2.139 -7.040 12.262 1.00 94.75 108 LYS A C 1
ATOM 850 O O . LYS A 1 108 ? -2.395 -6.154 11.446 1.00 94.75 108 LYS A O 1
ATOM 855 N N . TRP A 1 109 ? -1.137 -7.900 12.120 1.00 95.12 109 TRP A N 1
ATOM 856 C CA . TRP A 1 109 ? -0.207 -7.879 10.996 1.00 95.12 109 TRP A CA 1
ATOM 857 C C . TRP A 1 109 ? -0.723 -8.781 9.886 1.00 95.12 109 TRP A C 1
ATOM 859 O O . TRP A 1 109 ? -0.747 -9.998 10.027 1.00 95.12 109 TRP A O 1
ATOM 869 N N . ILE A 1 110 ? -1.124 -8.177 8.773 1.00 96.94 110 ILE A N 1
ATOM 870 C CA . ILE A 1 110 ? -1.591 -8.890 7.589 1.00 96.94 110 ILE A CA 1
ATOM 871 C C . ILE A 1 110 ? -0.492 -8.856 6.542 1.00 96.94 110 ILE A C 1
ATOM 873 O O . ILE A 1 110 ? -0.038 -7.785 6.135 1.00 96.94 110 ILE A O 1
ATOM 877 N N . LYS A 1 111 ? -0.073 -10.040 6.102 1.00 96.00 111 LYS A N 1
ATOM 878 C CA . LYS A 1 111 ? 0.963 -10.228 5.092 1.00 96.00 111 LYS A CA 1
ATOM 879 C C . LYS A 1 111 ? 0.361 -10.902 3.865 1.00 96.00 111 LYS A C 1
ATOM 881 O O . LYS A 1 111 ? -0.082 -12.044 3.946 1.00 96.00 111 LYS A O 1
ATOM 886 N N . ILE A 1 112 ? 0.375 -10.201 2.739 1.00 97.50 112 ILE A N 1
ATOM 887 C CA . ILE A 1 112 ? -0.088 -10.707 1.445 1.00 97.50 112 ILE A CA 1
ATOM 888 C C . ILE A 1 112 ? 1.149 -10.976 0.593 1.00 97.50 112 ILE A C 1
ATOM 890 O O . ILE A 1 112 ? 1.885 -10.043 0.278 1.00 97.50 112 ILE A O 1
ATOM 894 N N . ASN A 1 113 ? 1.396 -12.235 0.230 1.00 97.00 113 ASN A N 1
ATOM 895 C CA . ASN A 1 113 ? 2.457 -12.558 -0.722 1.00 97.00 113 ASN A CA 1
ATOM 896 C C . ASN A 1 113 ? 1.954 -12.273 -2.141 1.00 97.00 113 ASN A C 1
ATOM 898 O O . ASN A 1 113 ? 1.010 -12.909 -2.601 1.00 97.00 113 ASN A O 1
ATOM 902 N N . VAL A 1 114 ? 2.574 -11.308 -2.815 1.00 97.44 114 VAL A N 1
ATOM 903 C CA . VAL A 1 114 ? 2.188 -10.849 -4.148 1.00 97.44 114 VAL A CA 1
ATOM 904 C C . VAL A 1 114 ? 3.133 -11.460 -5.177 1.00 97.44 114 VAL A C 1
ATOM 906 O O . VAL A 1 114 ? 4.338 -11.184 -5.167 1.00 97.44 114 VAL A O 1
ATOM 909 N N . ARG A 1 115 ? 2.570 -12.296 -6.054 1.00 95.50 115 ARG A N 1
ATOM 910 C CA . ARG A 1 115 ? 3.275 -12.956 -7.168 1.00 95.50 115 ARG A CA 1
ATOM 911 C C . ARG A 1 115 ? 2.742 -12.530 -8.531 1.00 95.50 115 ARG A C 1
ATOM 913 O O . ARG A 1 115 ? 3.469 -12.556 -9.516 1.00 95.50 115 ARG A O 1
ATOM 920 N N . GLY A 1 116 ? 1.487 -12.108 -8.581 1.00 92.19 116 GLY A N 1
ATOM 921 C CA . GLY A 1 116 ? 0.873 -11.588 -9.786 1.00 92.19 116 GLY A CA 1
ATOM 922 C C . GLY A 1 116 ? -0.309 -10.681 -9.483 1.00 92.19 116 GLY A C 1
ATOM 923 O O . GLY A 1 116 ? -0.461 -10.120 -8.391 1.00 92.19 116 GLY A O 1
ATOM 924 N N . ASP A 1 117 ? -1.146 -10.515 -10.498 1.00 92.38 117 ASP A N 1
ATOM 925 C CA . ASP A 1 117 ? -2.270 -9.586 -10.485 1.00 92.38 117 ASP A CA 1
ATOM 926 C C . ASP A 1 117 ? -3.409 -10.009 -9.546 1.00 92.38 117 ASP A C 1
ATOM 928 O O . ASP A 1 117 ? -4.218 -9.162 -9.158 1.00 92.38 117 ASP A O 1
ATOM 932 N N . GLU A 1 118 ? -3.459 -11.273 -9.120 1.00 93.19 118 GLU A N 1
ATOM 933 C CA . GLU A 1 118 ? -4.505 -11.808 -8.241 1.00 93.19 118 GLU A CA 1
ATOM 934 C C . GLU A 1 118 ? -4.610 -11.057 -6.908 1.00 93.19 118 GLU A C 1
ATOM 936 O O . GLU A 1 118 ? -5.704 -10.887 -6.376 1.00 93.19 118 GLU A O 1
ATOM 941 N N . SER A 1 119 ? -3.483 -10.548 -6.401 1.00 94.62 119 SER A N 1
ATOM 942 C CA . SER A 1 119 ? -3.423 -9.821 -5.128 1.00 94.62 119 SER A CA 1
ATOM 943 C C . SER A 1 119 ? -3.573 -8.304 -5.291 1.00 94.62 119 SER A C 1
ATOM 945 O O . SER A 1 119 ? -3.616 -7.575 -4.300 1.00 94.62 119 SER A O 1
ATOM 947 N N . PHE A 1 120 ? -3.651 -7.787 -6.524 1.00 94.62 120 PHE A N 1
ATOM 948 C CA . PHE A 1 120 ? -3.651 -6.343 -6.774 1.00 94.62 120 PHE A CA 1
ATOM 949 C C . PHE A 1 120 ? -4.866 -5.644 -6.147 1.00 94.62 120 PHE A C 1
ATOM 951 O O . PHE A 1 120 ? -4.728 -4.591 -5.518 1.00 94.62 120 PHE A O 1
ATOM 958 N N . ALA A 1 121 ? -6.056 -6.234 -6.298 1.00 94.25 121 ALA A N 1
ATOM 959 C CA . ALA A 1 121 ? -7.290 -5.696 -5.727 1.00 94.25 121 ALA A CA 1
ATOM 960 C C . ALA A 1 121 ? -7.264 -5.720 -4.191 1.00 94.25 121 ALA A C 1
ATOM 962 O O . ALA A 1 121 ? -7.606 -4.718 -3.562 1.00 94.25 121 ALA A O 1
ATOM 963 N N . ASP A 1 122 ? -6.772 -6.811 -3.603 1.00 96.19 122 ASP A N 1
ATOM 964 C CA . ASP A 1 122 ? -6.662 -6.985 -2.153 1.00 96.19 122 ASP A CA 1
ATOM 965 C C . ASP A 1 122 ? -5.700 -5.968 -1.528 1.00 96.19 122 ASP A C 1
ATOM 967 O O . ASP A 1 122 ? -6.036 -5.309 -0.543 1.00 96.19 122 ASP A O 1
ATOM 971 N N . VAL A 1 123 ? -4.531 -5.748 -2.139 1.00 97.50 123 VAL A N 1
ATOM 972 C CA . VAL A 1 123 ? -3.579 -4.726 -1.672 1.00 97.50 123 VAL A CA 1
ATOM 973 C C . VAL A 1 123 ? -4.192 -3.324 -1.766 1.00 97.50 123 VAL A C 1
ATOM 975 O O . VAL A 1 123 ? -4.048 -2.527 -0.836 1.00 97.50 123 VAL A O 1
ATOM 978 N N . LYS A 1 124 ? -4.918 -3.006 -2.847 1.00 95.75 124 LYS A N 1
ATOM 979 C CA . LYS A 1 124 ? -5.619 -1.716 -2.977 1.00 95.75 124 LYS A CA 1
ATOM 980 C C . LYS A 1 124 ? -6.715 -1.530 -1.931 1.00 95.75 124 LYS A C 1
ATOM 982 O O . LYS A 1 124 ? -6.855 -0.426 -1.404 1.00 95.75 124 LYS A O 1
ATOM 987 N N . LEU A 1 125 ? -7.476 -2.580 -1.637 1.00 95.69 125 LEU A N 1
ATOM 988 C CA . LEU A 1 125 ? -8.503 -2.567 -0.600 1.00 95.69 125 LEU A CA 1
ATOM 989 C C . LEU A 1 125 ? -7.870 -2.273 0.766 1.00 95.69 125 LEU A C 1
ATOM 991 O O . LEU A 1 125 ? -8.302 -1.348 1.453 1.00 95.69 125 LEU A O 1
ATOM 995 N N . MET A 1 126 ? -6.785 -2.972 1.109 1.00 97.62 126 MET A N 1
ATOM 996 C CA . MET 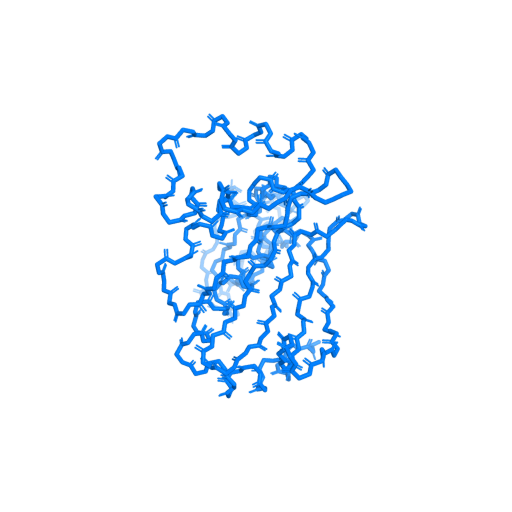A 1 126 ? -6.052 -2.761 2.363 1.00 97.62 126 MET A CA 1
ATOM 997 C C . MET A 1 126 ? -5.475 -1.342 2.476 1.00 97.62 126 MET A C 1
ATOM 999 O O . MET A 1 126 ? -5.589 -0.712 3.528 1.00 97.62 126 MET A O 1
ATOM 1003 N N . LEU A 1 127 ? -4.930 -0.787 1.387 1.00 96.69 127 LEU A N 1
ATOM 1004 C CA . LEU A 1 127 ? -4.507 0.619 1.336 1.00 96.69 127 LEU A CA 1
ATOM 1005 C C . LEU A 1 127 ? -5.671 1.579 1.627 1.00 96.69 127 LEU A C 1
ATOM 1007 O O . LEU A 1 127 ? -5.482 2.562 2.342 1.00 96.69 127 LEU A O 1
ATOM 1011 N N . GLY A 1 128 ? -6.863 1.289 1.097 1.00 94.75 128 GLY A N 1
ATOM 1012 C CA . GLY A 1 128 ? -8.081 2.067 1.330 1.00 94.75 128 GLY A CA 1
ATOM 1013 C C . GLY A 1 128 ? -8.551 2.056 2.787 1.00 94.75 128 GLY A C 1
ATOM 1014 O O . GLY A 1 128 ? -9.026 3.083 3.271 1.00 94.75 128 GLY A O 1
ATOM 1015 N N . ILE A 1 129 ? -8.363 0.935 3.493 1.00 95.25 129 ILE A N 1
ATOM 1016 C CA . ILE A 1 129 ? -8.637 0.821 4.935 1.00 95.25 129 ILE A CA 1
ATOM 1017 C C . ILE A 1 129 ? -7.660 1.687 5.734 1.00 95.25 129 ILE A C 1
ATOM 1019 O O . ILE A 1 129 ? -8.084 2.472 6.579 1.00 95.25 129 ILE A O 1
ATOM 1023 N N . LYS A 1 130 ? -6.356 1.589 5.438 1.00 95.31 130 LYS A N 1
ATOM 1024 C CA . LYS A 1 130 ? -5.307 2.366 6.125 1.00 95.31 130 LYS A CA 1
ATOM 1025 C C . LYS A 1 130 ? -5.498 3.868 5.963 1.00 95.31 130 LYS A C 1
ATOM 1027 O O . LYS A 1 130 ? -5.250 4.659 6.877 1.00 95.31 130 LYS A O 1
ATOM 1032 N N . ARG A 1 131 ? -5.881 4.285 4.759 1.00 93.44 131 ARG A N 1
ATOM 1033 C CA . ARG A 1 131 ? -6.151 5.680 4.447 1.00 93.44 131 ARG A CA 1
ATOM 1034 C C . ARG A 1 131 ? -7.052 5.754 3.226 1.00 93.44 131 ARG A C 1
ATOM 1036 O O . ARG A 1 131 ? -6.776 5.147 2.194 1.00 93.44 131 ARG A O 1
ATOM 1043 N N . LYS A 1 132 ? -8.086 6.589 3.304 1.00 89.62 132 LYS A N 1
ATOM 1044 C CA . LYS A 1 132 ? -8.871 6.926 2.118 1.00 89.62 132 LYS A CA 1
ATOM 1045 C C . LYS A 1 132 ? -7.929 7.525 1.058 1.00 89.62 132 LYS A C 1
ATOM 1047 O O . LYS A 1 132 ? -7.214 8.474 1.394 1.00 89.62 132 LYS A O 1
ATOM 1052 N N . PRO A 1 133 ? -7.906 6.995 -0.179 1.00 85.31 133 PRO A N 1
ATOM 1053 C CA . PRO A 1 133 ? -7.105 7.578 -1.243 1.00 85.31 133 PRO A CA 1
ATOM 1054 C C . PRO A 1 133 ? -7.519 9.034 -1.443 1.00 85.31 133 PRO A C 1
ATOM 1056 O O . PRO A 1 133 ? -8.707 9.377 -1.402 1.00 85.31 133 PRO A O 1
ATOM 1059 N N . ASN A 1 134 ? -6.536 9.901 -1.653 1.00 80.06 134 ASN A N 1
ATOM 1060 C CA . ASN A 1 134 ? -6.798 11.275 -2.035 1.00 80.06 134 ASN A CA 1
ATOM 1061 C C . ASN A 1 134 ? -7.524 11.245 -3.386 1.00 80.06 134 ASN A C 1
ATOM 1063 O O . ASN A 1 134 ? -7.133 10.495 -4.279 1.00 80.06 134 ASN A O 1
ATOM 1067 N N . GLY A 1 135 ? -8.550 12.080 -3.568 1.00 61.41 135 GLY A N 1
ATOM 1068 C CA . GLY A 1 135 ? -9.270 12.224 -4.844 1.00 61.41 135 GLY A CA 1
ATOM 1069 C C . GLY A 1 135 ? -8.425 12.828 -5.977 1.00 61.41 135 GLY A C 1
ATOM 1070 O O . GLY A 1 135 ? -8.968 13.429 -6.900 1.00 61.41 135 GLY A O 1
ATOM 1071 N N . MET A 1 136 ? -7.095 12.730 -5.895 1.00 58.59 136 MET A N 1
ATOM 1072 C CA . MET A 1 136 ? -6.185 13.186 -6.931 1.00 58.59 136 MET A CA 1
ATOM 1073 C C . MET A 1 136 ? -6.359 12.299 -8.159 1.00 58.59 136 MET A C 1
ATOM 1075 O O . MET A 1 136 ? -6.069 11.106 -8.146 1.00 58.59 136 MET A O 1
ATOM 1079 N N . THR A 1 137 ? -6.840 12.914 -9.232 1.00 55.41 137 THR A N 1
ATOM 1080 C CA . THR A 1 137 ? -6.858 12.295 -10.553 1.00 55.41 137 THR A CA 1
ATOM 1081 C C . THR A 1 137 ? -5.440 12.342 -11.116 1.00 55.41 137 THR A C 1
ATOM 1083 O O . THR A 1 137 ? -4.747 13.352 -10.986 1.00 55.41 137 THR A O 1
ATOM 1086 N N . MET A 1 138 ? -4.988 11.246 -11.714 1.00 53.62 138 MET A N 1
ATOM 1087 C CA . MET A 1 138 ? -3.817 11.248 -12.585 1.00 53.62 138 MET A CA 1
ATOM 1088 C C . MET A 1 138 ? -4.314 11.445 -14.006 1.00 53.62 138 MET A C 1
ATOM 1090 O O . MET A 1 138 ? -5.098 10.636 -14.493 1.00 53.62 138 MET A O 1
ATOM 1094 N N . THR A 1 139 ? -3.891 12.522 -14.657 1.00 52.72 139 THR A N 1
ATOM 1095 C CA . THR A 1 139 ? -4.160 12.730 -16.082 1.00 52.72 139 THR A CA 1
ATOM 1096 C C . THR A 1 139 ? -2.978 12.235 -16.906 1.00 52.72 139 THR A C 1
ATOM 1098 O O . THR A 1 139 ? -1.915 11.893 -16.378 1.00 52.72 139 THR A O 1
ATOM 1101 N N . MET A 1 140 ? -3.187 12.190 -18.220 1.00 50.97 140 MET A N 1
ATOM 1102 C CA . MET A 1 140 ? -2.290 11.622 -19.232 1.00 50.97 140 MET A CA 1
ATOM 1103 C C . MET A 1 140 ? -0.835 12.114 -19.154 1.00 50.97 140 MET A C 1
ATOM 1105 O O . MET A 1 140 ? 0.061 11.456 -19.669 1.00 50.97 140 MET A O 1
ATOM 1109 N N . CYS A 1 141 ? -0.577 13.241 -18.489 1.00 54.66 141 CYS A N 1
ATOM 1110 C CA . CYS A 1 141 ? 0.756 13.808 -18.326 1.00 54.66 141 CYS A CA 1
ATOM 1111 C C . CYS A 1 141 ? 1.633 13.152 -17.246 1.00 54.66 141 CYS A C 1
ATOM 1113 O O . CYS A 1 141 ? 2.801 13.516 -17.112 1.00 54.66 141 CYS A O 1
ATOM 1115 N N . GLY A 1 142 ? 1.092 12.236 -16.434 1.00 56.19 142 GLY A N 1
ATOM 1116 C CA . GLY A 1 142 ? 1.848 11.572 -15.365 1.00 56.19 142 GLY A CA 1
ATOM 1117 C C . GLY A 1 142 ? 2.147 12.458 -14.144 1.00 56.19 142 GLY A C 1
ATOM 1118 O O . GLY A 1 142 ? 2.925 12.062 -13.275 1.00 56.19 142 GLY A O 1
ATOM 1119 N N . LEU A 1 143 ? 1.528 13.641 -14.044 1.00 59.31 143 LEU A N 1
ATOM 1120 C CA . LEU A 1 143 ? 1.624 14.531 -12.883 1.00 59.31 143 LEU A CA 1
ATOM 1121 C C . LEU A 1 143 ? 0.410 14.365 -11.959 1.00 59.31 143 LEU A C 1
ATOM 1123 O O . LEU A 1 143 ? -0.721 14.188 -12.412 1.00 59.31 143 LEU A O 1
ATOM 1127 N N . LYS A 1 144 ? 0.632 14.493 -10.642 1.00 61.62 144 LYS A N 1
ATOM 1128 C CA . LYS A 1 144 ? -0.452 14.508 -9.646 1.00 61.62 144 LYS A CA 1
ATOM 1129 C C . LYS A 1 144 ? -1.304 15.756 -9.873 1.00 61.62 144 LYS A C 1
ATOM 1131 O O . LYS A 1 144 ? -0.859 16.867 -9.578 1.00 61.62 144 LYS A O 1
ATOM 1136 N N . CYS A 1 145 ? -2.514 15.604 -10.408 1.00 62.16 145 CYS A N 1
ATOM 1137 C CA . CYS A 1 145 ? -3.263 16.748 -10.930 1.00 62.16 145 CYS A CA 1
ATOM 1138 C C . CYS A 1 145 ? -3.745 17.698 -9.844 1.00 62.16 145 CYS A C 1
ATOM 1140 O O . CYS A 1 145 ? -3.869 18.869 -10.133 1.00 62.16 145 CYS A O 1
ATOM 1142 N N . GLY A 1 146 ? -3.878 17.268 -8.584 1.00 55.84 146 GLY A N 1
ATOM 1143 C CA . GLY A 1 146 ? -4.129 18.182 -7.456 1.00 55.84 146 GLY A CA 1
ATOM 1144 C C . GLY A 1 146 ? -2.979 19.157 -7.149 1.00 55.84 146 GLY A C 1
ATOM 1145 O O . GLY A 1 146 ? -3.109 19.985 -6.258 1.00 55.84 146 GLY A O 1
ATOM 1146 N N . LYS A 1 147 ? -1.843 19.042 -7.851 1.00 55.34 147 LYS A N 1
ATOM 1147 C CA . LYS A 1 147 ? -0.703 19.976 -7.802 1.00 55.34 147 LYS A CA 1
ATOM 1148 C C . LYS A 1 147 ? -0.234 20.409 -9.197 1.00 55.34 147 LYS A C 1
ATOM 1150 O O . LYS A 1 147 ? 0.751 21.131 -9.318 1.00 55.34 147 LYS A O 1
ATOM 1155 N N . CYS A 1 148 ? -0.880 19.928 -10.262 1.00 64.81 148 CYS A N 1
ATOM 1156 C CA . CYS A 1 148 ? -0.492 20.248 -11.629 1.00 64.81 148 CYS A CA 1
ATOM 1157 C C . CYS A 1 148 ? -1.161 21.556 -12.039 1.00 64.81 148 CYS A C 1
ATOM 1159 O O . CYS A 1 148 ? -2.385 21.630 -12.017 1.00 64.81 148 CYS A O 1
ATOM 1161 N N . ARG A 1 149 ? -0.387 22.559 -12.462 1.00 59.12 149 ARG A N 1
ATOM 1162 C CA . ARG A 1 149 ? -0.970 23.799 -12.999 1.00 59.12 149 ARG A CA 1
ATOM 1163 C C . ARG A 1 149 ? -1.808 23.555 -14.258 1.00 59.12 149 ARG A C 1
ATOM 1165 O O . ARG A 1 149 ? -2.774 24.257 -14.486 1.00 59.12 149 ARG A O 1
ATOM 1172 N N . ALA A 1 150 ? -1.481 22.522 -15.037 1.00 59.28 150 ALA A N 1
ATOM 1173 C CA . ALA A 1 150 ? -2.223 22.153 -16.246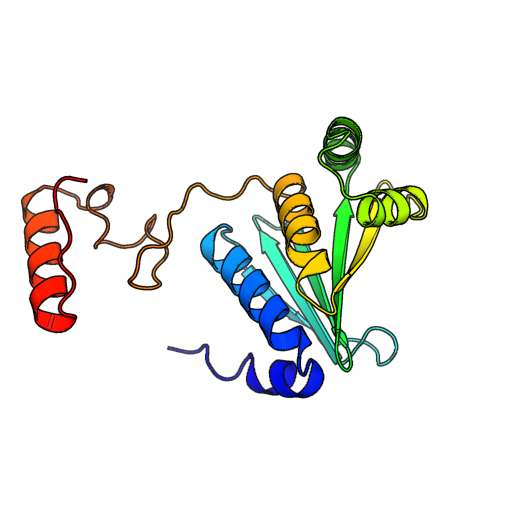 1.00 59.28 150 ALA A CA 1
ATOM 1174 C C . ALA A 1 150 ? -3.644 21.633 -15.979 1.00 59.28 150 ALA A C 1
ATOM 1176 O O . ALA A 1 150 ? -4.422 21.470 -16.911 1.00 59.28 150 ALA A O 1
ATOM 1177 N N . TYR A 1 151 ? -3.965 21.307 -14.725 1.00 66.69 151 TYR A N 1
ATOM 1178 C CA . TYR A 1 151 ? -5.324 20.974 -14.339 1.00 66.69 151 TYR A CA 1
ATOM 1179 C C . TYR A 1 151 ? -6.096 22.277 -14.143 1.00 66.69 151 TYR A C 1
ATOM 1181 O O . TYR A 1 151 ? -5.756 23.037 -13.239 1.00 66.69 151 TYR A O 1
ATOM 1189 N N . ALA A 1 152 ? -7.107 22.526 -14.978 1.00 62.94 152 ALA A N 1
ATOM 1190 C CA . ALA A 1 152 ? -7.816 23.806 -15.048 1.00 62.94 152 ALA A CA 1
ATOM 1191 C C . ALA A 1 152 ? -8.324 24.302 -13.680 1.00 62.94 152 ALA A C 1
ATOM 1193 O O . ALA A 1 152 ? -8.156 25.473 -13.357 1.00 62.94 152 ALA A O 1
ATOM 1194 N N . LYS A 1 153 ? -8.791 23.405 -12.800 1.00 64.38 153 LYS A N 1
ATOM 1195 C CA . LYS A 1 153 ? -9.209 23.756 -11.423 1.00 64.38 153 LYS A CA 1
ATOM 1196 C C . LYS A 1 153 ? -8.108 24.291 -10.502 1.00 64.38 153 LYS A C 1
ATOM 1198 O O . LYS A 1 153 ? -8.422 24.751 -9.409 1.00 64.38 153 LYS A O 1
ATOM 1203 N N . ASN A 1 154 ? -6.840 24.184 -10.891 1.00 66.94 154 ASN A N 1
ATOM 1204 C CA . ASN A 1 154 ? -5.708 24.737 -10.147 1.00 66.94 154 ASN A CA 1
ATOM 1205 C C . ASN A 1 154 ? -5.155 26.027 -10.762 1.00 66.94 154 ASN A C 1
ATOM 1207 O O . ASN A 1 154 ? -4.210 26.581 -10.201 1.00 66.94 154 ASN A O 1
ATOM 1211 N N . ALA A 1 155 ? -5.663 26.460 -11.918 1.00 71.81 155 ALA A N 1
ATOM 1212 C CA . ALA A 1 155 ? -5.305 27.755 -12.471 1.00 71.81 155 ALA A CA 1
ATOM 1213 C C . ALA A 1 155 ? -5.919 28.855 -11.596 1.00 71.81 155 ALA A C 1
ATOM 1215 O O . ALA A 1 155 ? -7.057 28.734 -11.139 1.00 71.81 155 ALA A O 1
ATOM 1216 N N . GLU A 1 156 ? -5.178 29.934 -11.358 1.00 71.81 156 GLU A N 1
ATOM 1217 C CA . GLU A 1 156 ? -5.664 31.058 -10.553 1.00 71.81 156 GLU A CA 1
ATOM 1218 C C . GLU A 1 156 ? -6.805 31.807 -11.263 1.00 71.81 156 GLU A C 1
ATOM 1220 O O . GLU A 1 156 ? -7.614 32.472 -10.616 1.00 71.81 156 GLU A O 1
ATOM 1225 N N . ASN A 1 157 ? -6.869 31.714 -12.597 1.00 80.81 157 ASN A N 1
ATOM 1226 C CA . ASN A 1 157 ? -7.870 32.351 -13.450 1.00 80.81 157 ASN A CA 1
ATOM 1227 C C . ASN A 1 157 ? -7.930 31.707 -14.855 1.00 80.81 157 ASN A C 1
ATOM 1229 O O . ASN A 1 157 ? -7.057 30.929 -15.244 1.00 80.81 157 ASN A O 1
ATOM 1233 N N . GLU A 1 158 ? -8.950 32.078 -15.639 1.00 80.06 158 GLU A N 1
ATOM 1234 C CA . GLU A 1 158 ? -9.183 31.570 -17.004 1.00 80.06 158 GLU A CA 1
ATOM 1235 C C . GLU A 1 158 ? -8.029 31.870 -17.977 1.00 80.06 158 GLU A C 1
ATOM 1237 O O . GLU A 1 158 ? -7.730 31.064 -18.858 1.00 80.06 158 GLU A O 1
ATOM 1242 N N . GLN A 1 159 ? -7.340 33.004 -17.808 1.00 81.75 159 GLN A N 1
ATOM 1243 C CA . GLN A 1 159 ? -6.216 33.385 -18.666 1.00 81.75 159 GLN A CA 1
ATOM 1244 C C . GLN A 1 159 ? -5.001 32.470 -18.445 1.00 81.75 159 GLN A C 1
ATOM 1246 O O . GLN A 1 159 ? -4.353 32.050 -19.411 1.00 81.75 159 GLN A O 1
ATOM 1251 N N . GLU A 1 160 ? -4.700 32.131 -17.188 1.00 79.25 160 GLU A N 1
ATOM 1252 C CA . GLU A 1 160 ? -3.658 31.157 -16.853 1.00 79.25 160 GLU A CA 1
ATOM 1253 C C . GLU A 1 160 ? -4.030 29.763 -17.382 1.00 79.25 160 GLU A C 1
ATOM 1255 O O . GLU A 1 160 ? -3.188 29.105 -17.999 1.00 79.25 160 GLU A O 1
ATOM 1260 N N . ALA A 1 161 ? -5.292 29.342 -17.230 1.00 78.31 161 ALA A N 1
ATOM 1261 C CA . ALA A 1 161 ? -5.777 28.060 -17.747 1.00 78.31 161 ALA A CA 1
ATOM 1262 C C . ALA A 1 161 ? -5.607 27.949 -19.274 1.00 78.31 161 ALA A C 1
ATOM 1264 O O . ALA A 1 161 ? -5.065 26.954 -19.765 1.00 78.31 161 ALA A O 1
ATOM 1265 N N . GLY A 1 162 ? -5.994 28.990 -20.022 1.00 81.12 162 GLY A N 1
ATOM 1266 C CA . GLY A 1 162 ? -5.823 29.052 -21.477 1.00 81.12 162 GLY A CA 1
ATOM 1267 C C . GLY A 1 162 ? -4.353 29.019 -21.906 1.00 81.12 162 GLY A C 1
ATOM 1268 O O . GLY A 1 162 ? -3.974 28.230 -22.772 1.00 81.12 162 GLY A O 1
ATOM 1269 N N . SER A 1 163 ? -3.501 29.798 -21.233 1.00 81.12 163 SER A N 1
ATOM 1270 C CA . SER A 1 163 ? -2.057 29.838 -21.515 1.00 81.12 163 SER A CA 1
ATOM 1271 C C . SER A 1 163 ? -1.399 28.471 -21.310 1.00 81.12 163 SER A C 1
ATOM 1273 O O . SER A 1 163 ? -0.544 28.045 -22.090 1.00 81.12 163 SER A O 1
ATOM 1275 N N . LEU A 1 164 ? -1.802 27.752 -20.262 1.00 77.88 164 LEU A N 1
ATOM 1276 C CA . LEU A 1 164 ? -1.298 26.412 -19.995 1.00 77.88 164 LEU A CA 1
ATOM 1277 C C . LEU A 1 164 ? -1.792 25.419 -21.048 1.00 77.88 164 LEU A C 1
ATOM 1279 O O . LEU A 1 164 ? -0.971 24.672 -21.577 1.00 77.88 164 LEU A O 1
ATOM 1283 N N . ALA A 1 165 ? -3.073 25.438 -21.422 1.00 80.38 165 ALA A N 1
ATOM 1284 C CA . ALA A 1 165 ? -3.592 24.578 -22.486 1.00 80.38 165 ALA A CA 1
ATOM 1285 C C . ALA A 1 165 ? -2.813 24.750 -23.809 1.00 80.38 165 ALA A C 1
ATOM 1287 O O . ALA A 1 165 ? -2.421 23.755 -24.426 1.00 80.38 165 ALA A O 1
ATOM 1288 N N . GLU A 1 166 ? -2.487 25.989 -24.195 1.00 83.44 166 GLU A N 1
ATOM 1289 C CA . GLU A 1 166 ? -1.651 26.274 -25.371 1.00 83.44 166 GLU A CA 1
ATOM 1290 C C . GLU A 1 166 ? -0.229 25.714 -25.242 1.00 83.44 166 GLU A C 1
ATOM 1292 O O . GLU A 1 166 ? 0.287 25.094 -26.177 1.00 83.44 166 GLU A O 1
ATOM 1297 N N . ILE A 1 167 ? 0.414 25.892 -24.081 1.00 80.56 167 ILE A N 1
ATOM 1298 C CA . ILE A 1 167 ? 1.756 25.351 -23.809 1.00 80.56 167 ILE A CA 1
ATOM 1299 C C . ILE A 1 167 ? 1.759 23.824 -23.945 1.00 80.56 167 ILE A C 1
ATOM 1301 O O . ILE A 1 167 ? 2.715 23.260 -24.489 1.00 80.56 167 ILE A O 1
ATOM 1305 N N . TRP A 1 168 ? 0.712 23.152 -23.467 1.00 75.19 168 TRP A N 1
ATOM 1306 C CA . TRP A 1 168 ? 0.593 21.698 -23.547 1.00 75.19 168 TRP A CA 1
ATOM 1307 C C . TRP A 1 168 ? 0.388 21.204 -24.974 1.00 75.19 168 TRP A C 1
ATOM 1309 O O . TRP A 1 168 ? 1.075 20.271 -25.401 1.00 75.19 168 TRP A O 1
ATOM 1319 N N . LEU A 1 169 ? -0.472 21.875 -25.737 1.00 80.31 169 LEU A N 1
ATOM 1320 C CA . LEU A 1 169 ? -0.671 21.566 -27.146 1.00 80.31 169 LEU A CA 1
ATOM 1321 C C . LEU A 1 169 ? 0.625 21.764 -27.940 1.00 80.31 169 LEU A C 1
ATOM 1323 O O . LEU A 1 169 ? 1.041 20.878 -28.683 1.00 80.31 169 LEU A O 1
ATOM 1327 N N . LYS A 1 170 ? 1.305 22.896 -27.736 1.00 80.75 170 LYS A N 1
ATOM 1328 C CA . LYS A 1 170 ? 2.517 23.254 -28.478 1.00 80.75 170 LYS A CA 1
ATOM 1329 C C . LYS A 1 170 ? 3.689 22.312 -28.204 1.00 80.75 170 LYS A C 1
ATOM 1331 O O . LYS A 1 170 ? 4.406 21.959 -29.133 1.00 80.75 170 LYS A O 1
ATOM 1336 N N . ASN A 1 171 ? 3.917 21.949 -26.941 1.00 75.31 171 ASN A N 1
ATOM 1337 C CA . ASN A 1 171 ? 5.118 21.199 -26.556 1.00 75.31 171 ASN A CA 1
ATOM 1338 C C . ASN A 1 171 ? 4.904 19.684 -26.514 1.00 75.31 171 ASN A C 1
ATOM 1340 O O . ASN A 1 171 ? 5.872 18.938 -26.642 1.00 75.31 171 ASN A O 1
ATOM 1344 N N . TYR A 1 172 ? 3.662 19.229 -26.327 1.00 72.81 172 TYR A N 1
ATOM 1345 C CA . TYR A 1 172 ? 3.357 17.813 -26.116 1.00 72.81 172 TYR A CA 1
ATOM 1346 C C . TYR A 1 172 ? 2.247 17.278 -27.028 1.00 72.81 172 TYR A C 1
ATOM 1348 O O . 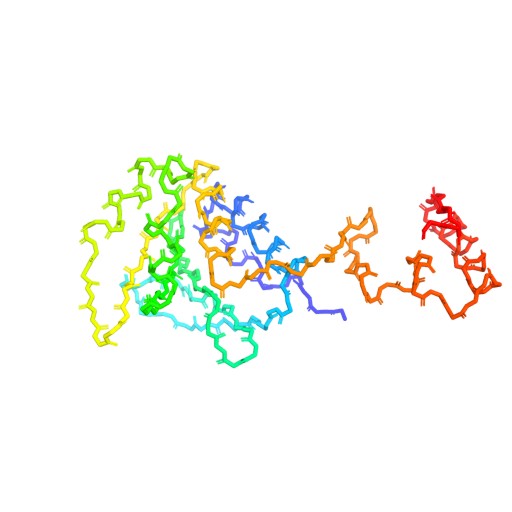TYR A 1 172 ? 1.972 16.082 -26.990 1.00 72.81 172 TYR A O 1
ATOM 1356 N N . GLY A 1 173 ? 1.599 18.124 -27.838 1.00 76.62 173 GLY A N 1
ATOM 1357 C CA . GLY A 1 173 ? 0.500 17.707 -28.715 1.00 76.62 173 GLY A CA 1
ATOM 1358 C C . GLY A 1 173 ? -0.767 17.288 -27.964 1.00 76.62 173 GLY A C 1
ATOM 1359 O O . GLY A 1 173 ? -1.618 16.609 -28.531 1.00 76.62 173 GLY A O 1
ATOM 1360 N N . VAL A 1 174 ? -0.891 17.655 -26.684 1.00 74.94 174 VAL A N 1
ATOM 1361 C CA . VAL A 1 174 ? -2.031 17.284 -25.838 1.00 74.94 174 VAL A CA 1
ATOM 1362 C C . VAL A 1 174 ? -3.003 18.453 -25.764 1.00 74.94 174 VAL A C 1
ATOM 1364 O O . VAL A 1 174 ? -2.652 19.521 -25.268 1.00 74.94 174 VAL A O 1
ATOM 1367 N N . GLN A 1 175 ? -4.235 18.236 -26.219 1.00 78.88 175 GLN A N 1
ATOM 1368 C CA . GLN A 1 175 ? -5.314 19.208 -26.079 1.00 78.88 175 GLN A CA 1
ATOM 1369 C C . GLN A 1 175 ? -5.947 19.086 -24.687 1.00 78.88 175 GLN A C 1
ATOM 1371 O O . GLN A 1 175 ? -6.428 18.019 -24.307 1.00 78.88 175 GLN A O 1
ATOM 1376 N N . ILE A 1 176 ? -5.932 20.183 -23.931 1.00 72.31 176 ILE A N 1
ATOM 1377 C CA . ILE A 1 176 ? -6.547 20.294 -22.604 1.00 72.31 176 ILE A CA 1
ATOM 1378 C C . ILE A 1 176 ? -7.701 21.287 -22.718 1.00 72.31 176 ILE A C 1
ATOM 1380 O O . ILE A 1 176 ? -7.520 22.361 -23.285 1.00 72.31 176 ILE A O 1
ATOM 1384 N N . ASP A 1 177 ? -8.873 20.931 -22.193 1.00 75.50 177 ASP A N 1
ATOM 1385 C CA . ASP A 1 177 ? -9.978 21.877 -22.045 1.00 75.50 177 ASP A CA 1
ATOM 1386 C C . ASP A 1 177 ? -9.694 22.784 -20.833 1.00 75.50 177 ASP A C 1
ATOM 1388 O O . ASP A 1 177 ? -9.603 22.280 -19.707 1.00 75.50 177 ASP A O 1
ATOM 1392 N N . PRO A 1 178 ? -9.519 24.102 -21.034 1.00 68.25 178 PRO A N 1
ATOM 1393 C CA . PRO A 1 178 ? -9.210 25.031 -19.953 1.00 68.25 178 PRO A CA 1
ATOM 1394 C C . PRO A 1 178 ? -10.403 25.301 -19.019 1.00 68.25 178 PRO A C 1
ATOM 1396 O O . PRO A 1 178 ? -10.235 26.033 -18.047 1.00 68.25 178 PRO A O 1
ATOM 1399 N N . THR A 1 179 ? -11.588 24.737 -19.287 1.00 66.81 179 THR A N 1
ATOM 1400 C CA . THR A 1 179 ? -12.830 25.002 -18.536 1.00 66.81 179 THR A CA 1
ATOM 1401 C C . THR A 1 179 ? -13.273 23.873 -17.587 1.00 66.81 179 THR A C 1
ATOM 1403 O O . THR A 1 179 ? -14.265 24.039 -16.876 1.00 66.81 179 THR A O 1
ATOM 1406 N N . LEU A 1 180 ? -12.553 22.739 -17.547 1.00 54.75 180 LEU A N 1
ATOM 1407 C CA . LEU A 1 180 ? -12.914 21.518 -16.790 1.00 54.75 180 LEU A CA 1
ATOM 1408 C C . LEU A 1 180 ? -12.670 21.550 -15.269 1.00 54.75 180 LEU A C 1
ATOM 1410 O O . LEU A 1 180 ? -11.592 21.980 -14.804 1.00 54.75 180 LEU A O 1
#

pLDDT: mean 84.15, std 14.77, range [28.69, 98.0]

Radius of gyration: 19.23 Å; chains: 1; bounding box: 37×50×50 Å

Foldseek 3Di:
DDDPPPCPVLCVQQPQLSVLVVVVVLVCVQFHPWDWDWAADDVVQAGIKIWTDDPNHTLWIWRRHRNWTKIKDKDAPQLVVVV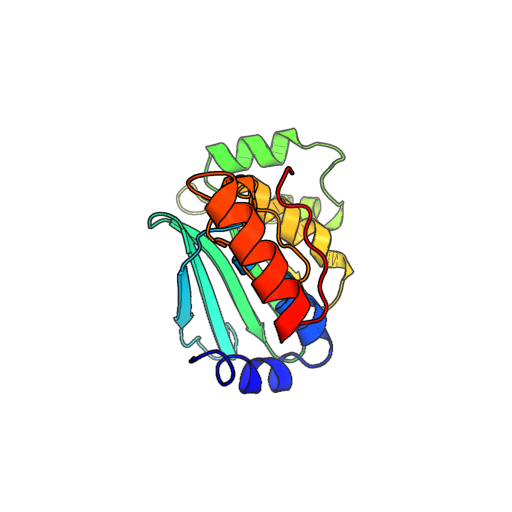VVPPPLADPVQVVQQVPFDQDPRITIGIDIGNDDPCSSVSVVSSCSSDNGHPQDQDPVSDRLVPDLCNLVNPPDLVSLVVSQVVCCVPPVDHDDNPD

Secondary structure (DSSP, 8-state):
---SSTTHHHHHHHGGGHHHHHHHHHHHHHH---EEEEEE--TTT-SEEEEEEETTEEEEEEEEETTEEEEEEEE-HHHHHHHHHTGGGS-HHHHHHHHHPPEETTEEEEEEEESSGGGHHHHHHHHHHHSPPP--PBPTTSSBGGG-TTSGGGSSSHHHHHHHHHHHHHHH-----TT-